Protein AF-A0A3A1WTX5-F1 (afdb_monomer_lite)

Secondary structure (DSSP, 8-state):
-PPEEEEE---TT-THHHHHHHHHHHHHHHHS-EEEEBSS--TT-HHHHHHHHHS-S---HHHHB---HHHHHH-TTTHHHHHHHHHHHHHHHH--SEEEEEPPPPPP-

Structure (mmCIF, N/CA/C/O backbone):
data_AF-A0A3A1WTX5-F1
#
_entry.id   AF-A0A3A1WTX5-F1
#
loop_
_atom_site.group_PDB
_atom_site.id
_atom_site.type_symbol
_atom_site.label_atom_id
_atom_site.label_alt_id
_atom_site.label_comp_id
_atom_site.label_asym_id
_atom_site.label_entity_id
_atom_site.label_seq_id
_atom_site.pdbx_PDB_ins_code
_atom_site.Cartn_x
_atom_site.Cartn_y
_atom_site.Cartn_z
_atom_site.occupancy
_atom_site.B_iso_or_equiv
_atom_site.auth_seq_id
_atom_site.auth_comp_id
_atom_site.auth_asym_id
_atom_site.auth_atom_id
_atom_site.pdbx_PDB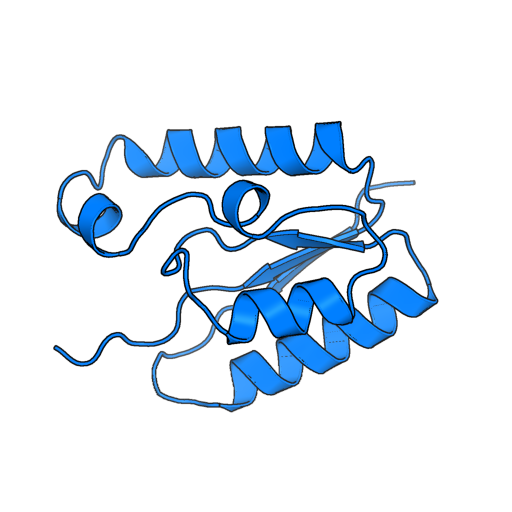_model_num
ATOM 1 N N . MET A 1 1 ? 1.283 6.691 19.994 1.00 62.19 1 MET A N 1
ATOM 2 C CA . MET A 1 1 ? 1.576 5.323 19.505 1.00 62.19 1 MET A CA 1
ATOM 3 C C . MET A 1 1 ? 2.585 5.434 18.378 1.00 62.19 1 MET A C 1
ATOM 5 O O . MET A 1 1 ? 2.539 6.434 17.672 1.00 62.19 1 MET A O 1
ATOM 9 N N . SER A 1 2 ? 3.493 4.469 18.224 1.00 86.69 2 SER A N 1
ATOM 10 C CA . SER A 1 2 ? 4.337 4.376 17.026 1.00 86.69 2 SER A CA 1
ATOM 11 C C . SER A 1 2 ? 3.505 3.904 15.830 1.00 86.69 2 SER A C 1
ATOM 13 O O . SER A 1 2 ? 2.613 3.076 16.002 1.00 86.69 2 SER A O 1
ATOM 15 N N . HIS A 1 3 ? 3.803 4.418 14.638 1.00 94.38 3 HIS A N 1
ATOM 16 C CA . HIS A 1 3 ? 3.162 4.004 13.386 1.00 94.38 3 HIS A CA 1
ATOM 17 C C . HIS A 1 3 ? 3.478 2.539 13.053 1.00 94.38 3 HIS A C 1
ATOM 19 O O . HIS A 1 3 ? 4.625 2.114 13.203 1.00 94.38 3 HIS A O 1
ATOM 25 N N . ILE A 1 4 ? 2.489 1.773 12.584 1.00 97.81 4 ILE A N 1
ATOM 26 C CA . ILE A 1 4 ? 2.669 0.365 12.195 1.00 97.81 4 ILE A CA 1
ATOM 27 C C . ILE A 1 4 ? 2.948 0.285 10.692 1.00 97.81 4 ILE A C 1
ATOM 29 O O . ILE A 1 4 ? 2.128 0.702 9.882 1.00 97.81 4 ILE A O 1
ATOM 33 N N . ASN A 1 5 ? 4.078 -0.307 10.306 1.00 96.88 5 ASN A N 1
ATOM 34 C CA . ASN A 1 5 ? 4.402 -0.582 8.905 1.00 96.88 5 ASN A CA 1
ATOM 35 C C . ASN A 1 5 ? 4.510 -2.082 8.671 1.00 96.88 5 ASN A C 1
ATOM 37 O O . ASN A 1 5 ? 5.359 -2.737 9.274 1.00 96.88 5 ASN A O 1
ATOM 41 N N . VAL A 1 6 ? 3.694 -2.609 7.757 1.00 97.94 6 VAL A N 1
ATOM 42 C CA . VAL A 1 6 ? 3.816 -3.986 7.278 1.00 97.94 6 VAL A CA 1
ATOM 43 C C . VAL A 1 6 ? 4.197 -3.966 5.808 1.00 97.94 6 VAL A C 1
ATOM 45 O O . VAL A 1 6 ? 3.422 -3.527 4.961 1.00 97.94 6 VAL A O 1
ATOM 48 N N . THR A 1 7 ? 5.394 -4.459 5.508 1.00 96.94 7 THR A N 1
ATOM 49 C CA . THR A 1 7 ? 5.901 -4.570 4.139 1.00 96.94 7 THR A CA 1
ATOM 50 C C . THR A 1 7 ? 5.778 -6.007 3.664 1.00 96.94 7 THR A C 1
ATOM 52 O O . THR A 1 7 ? 6.323 -6.923 4.277 1.00 96.94 7 THR A O 1
ATOM 55 N N . ILE A 1 8 ? 5.072 -6.197 2.554 1.00 94.50 8 ILE A N 1
ATOM 56 C CA . ILE A 1 8 ? 4.790 -7.498 1.962 1.00 94.50 8 ILE A CA 1
ATOM 57 C C . ILE A 1 8 ? 5.501 -7.559 0.614 1.00 94.50 8 ILE A C 1
ATOM 59 O O . ILE A 1 8 ? 5.078 -6.957 -0.377 1.00 94.50 8 ILE A O 1
ATOM 63 N N . ILE A 1 9 ? 6.603 -8.302 0.610 1.00 89.94 9 ILE A N 1
ATOM 64 C CA . ILE A 1 9 ? 7.417 -8.613 -0.562 1.00 89.94 9 ILE A CA 1
ATOM 65 C C . ILE A 1 9 ? 7.335 -10.109 -0.839 1.00 89.94 9 ILE A C 1
ATOM 67 O O . ILE A 1 9 ? 7.199 -10.918 0.077 1.00 89.94 9 ILE A O 1
ATOM 71 N N . GLY A 1 10 ? 7.405 -10.486 -2.105 1.00 79.25 10 GLY A N 1
ATOM 72 C CA . GLY A 1 10 ? 7.348 -11.884 -2.506 1.00 79.25 10 GLY A CA 1
ATOM 73 C C . GLY A 1 10 ? 7.796 -12.046 -3.943 1.00 79.25 10 GLY A C 1
ATOM 74 O O . GLY A 1 10 ? 7.753 -11.080 -4.708 1.00 79.25 10 GLY A O 1
ATOM 75 N N . ASN A 1 11 ? 8.231 -13.261 -4.275 1.00 67.56 11 ASN A N 1
ATOM 76 C CA . ASN A 1 11 ? 8.635 -13.593 -5.629 1.00 67.56 11 ASN A CA 1
ATOM 77 C C . ASN A 1 11 ? 7.431 -13.514 -6.573 1.00 67.56 11 ASN A C 1
ATOM 79 O O . ASN A 1 11 ? 6.292 -13.794 -6.195 1.00 67.56 11 ASN A O 1
ATOM 83 N N . GLU A 1 12 ? 7.726 -13.086 -7.786 1.00 56.94 12 GLU A N 1
ATOM 84 C CA . GLU A 1 12 ? 6.811 -12.432 -8.712 1.00 56.94 12 GLU A CA 1
ATOM 85 C C . GLU A 1 12 ? 5.651 -13.321 -9.232 1.00 56.94 12 GLU A C 1
ATOM 87 O O . GLU A 1 12 ? 4.593 -12.785 -9.563 1.00 56.94 12 GLU A O 1
ATOM 92 N N . ASP A 1 13 ? 5.771 -14.653 -9.149 1.00 55.03 13 ASP A N 1
ATOM 93 C CA . ASP A 1 13 ? 4.821 -15.632 -9.718 1.00 55.03 13 ASP A CA 1
ATOM 94 C C . ASP A 1 13 ? 3.876 -16.317 -8.705 1.00 55.03 13 ASP A C 1
ATOM 96 O O . ASP A 1 13 ? 3.256 -17.339 -9.009 1.00 55.03 13 ASP A O 1
ATOM 100 N N . MET A 1 14 ? 3.750 -15.808 -7.472 1.00 59.59 14 MET A N 1
ATOM 101 C CA . MET A 1 14 ? 2.937 -16.467 -6.436 1.00 59.59 14 MET A CA 1
ATOM 102 C C . MET A 1 14 ? 1.791 -15.591 -5.911 1.00 59.59 14 MET A C 1
ATOM 104 O O . MET A 1 14 ? 2.001 -14.647 -5.148 1.00 59.59 14 MET A O 1
ATOM 108 N N . TYR A 1 15 ? 0.547 -16.008 -6.192 1.00 68.94 15 TYR A N 1
ATOM 109 C CA . TYR A 1 15 ? -0.698 -15.428 -5.647 1.00 68.94 15 TYR A CA 1
ATOM 110 C C . TYR A 1 15 ? -0.733 -15.327 -4.109 1.00 68.94 15 TYR A C 1
ATOM 112 O O . TYR A 1 15 ? -1.530 -14.571 -3.550 1.00 68.94 15 TYR A O 1
ATOM 120 N N . GLY A 1 16 ? 0.140 -16.064 -3.411 1.00 83.81 16 GLY A N 1
ATOM 121 C CA . GLY A 1 16 ? 0.253 -16.044 -1.954 1.00 83.81 16 GLY A CA 1
ATOM 122 C C . GLY A 1 16 ? 0.532 -14.653 -1.387 1.00 83.81 16 GLY A C 1
ATOM 123 O O . GLY A 1 16 ? -0.022 -14.305 -0.348 1.00 83.81 16 GLY A O 1
ATOM 124 N N . ARG A 1 17 ? 1.302 -13.809 -2.087 1.00 90.19 17 ARG A N 1
ATOM 125 C CA . ARG A 1 17 ? 1.569 -12.440 -1.626 1.00 90.19 17 ARG A CA 1
ATOM 126 C C . ARG A 1 17 ? 0.292 -11.605 -1.552 1.00 90.19 17 ARG A C 1
ATOM 128 O O . ARG A 1 17 ? 0.048 -10.931 -0.553 1.00 90.19 17 ARG A O 1
ATOM 135 N N . ASN A 1 18 ? -0.524 -11.671 -2.600 1.00 90.06 18 ASN A N 1
ATOM 136 C CA . ASN A 1 18 ? -1.749 -10.887 -2.698 1.00 90.06 18 ASN A CA 1
ATOM 137 C C . ASN A 1 18 ? -2.783 -11.384 -1.677 1.00 90.06 18 ASN A C 1
ATOM 139 O O . ASN A 1 18 ? -3.422 -10.570 -1.016 1.00 90.06 18 ASN A O 1
ATOM 143 N N . ALA A 1 19 ? -2.861 -12.700 -1.447 1.00 91.50 19 ALA A N 1
ATOM 144 C CA . ALA A 1 19 ? -3.678 -13.280 -0.379 1.00 91.50 19 ALA A CA 1
ATOM 145 C C . ALA A 1 19 ? -3.243 -12.812 1.025 1.00 91.50 19 ALA A C 1
ATOM 147 O O . ALA A 1 19 ? -4.085 -12.408 1.827 1.00 91.50 19 ALA A O 1
ATOM 148 N N . VAL A 1 20 ? -1.934 -12.807 1.311 1.00 93.69 20 VAL A N 1
ATOM 149 C CA . VAL A 1 20 ? -1.392 -12.295 2.583 1.00 93.69 20 VAL A CA 1
ATOM 150 C C . VAL A 1 20 ? -1.712 -10.811 2.747 1.00 93.69 20 VAL A C 1
ATOM 152 O O . VAL A 1 20 ? -2.171 -10.405 3.811 1.00 93.69 20 VAL A O 1
ATOM 155 N N . ALA A 1 21 ? -1.538 -10.004 1.700 1.00 95.38 21 ALA A N 1
ATOM 156 C CA . ALA A 1 21 ? -1.863 -8.582 1.741 1.00 95.38 21 ALA A CA 1
ATOM 157 C C . ALA A 1 21 ? -3.350 -8.321 2.012 1.00 95.38 21 ALA A C 1
ATOM 159 O O . ALA A 1 21 ? -3.655 -7.493 2.864 1.00 95.38 21 ALA A O 1
ATOM 160 N N . LEU A 1 22 ? -4.268 -9.072 1.395 1.00 96.38 22 LEU A N 1
ATOM 161 C CA . LEU A 1 22 ? -5.702 -8.970 1.699 1.00 96.38 22 LEU A CA 1
ATOM 162 C C . LEU A 1 22 ? -5.995 -9.279 3.176 1.00 96.38 22 LEU A C 1
ATOM 164 O O . LEU A 1 22 ? -6.703 -8.517 3.835 1.00 96.38 22 LEU A O 1
ATOM 168 N N . GLY A 1 23 ? -5.425 -10.364 3.712 1.00 97.88 23 GLY A N 1
ATOM 169 C CA . GLY A 1 23 ? -5.632 -10.766 5.107 1.00 97.88 23 GLY A CA 1
ATOM 170 C C . GLY A 1 23 ? -5.064 -9.765 6.116 1.00 97.88 23 GLY A C 1
ATOM 171 O O . GLY A 1 23 ? -5.742 -9.395 7.075 1.00 97.88 23 GLY A O 1
ATOM 172 N N . ILE A 1 24 ? -3.843 -9.278 5.878 1.00 98.31 24 ILE A N 1
ATOM 173 C CA . ILE A 1 24 ? -3.197 -8.271 6.727 1.00 98.31 24 ILE A CA 1
ATOM 174 C C . ILE A 1 24 ? -3.963 -6.951 6.684 1.00 98.31 24 ILE A C 1
ATOM 176 O O . ILE A 1 24 ? -4.246 -6.391 7.742 1.00 98.31 24 ILE A O 1
ATOM 180 N N . THR A 1 25 ? -4.351 -6.472 5.498 1.00 98.50 25 THR A N 1
ATOM 181 C CA . THR A 1 25 ? -5.161 -5.255 5.374 1.00 98.50 25 THR A CA 1
ATOM 182 C C . THR A 1 25 ? -6.480 -5.397 6.122 1.00 98.50 25 THR A C 1
ATOM 184 O O . THR A 1 25 ? -6.860 -4.471 6.833 1.00 98.50 25 THR A O 1
ATOM 187 N N . HIS A 1 26 ? -7.154 -6.546 6.025 1.00 98.56 26 HIS A N 1
ATOM 188 C CA . HIS A 1 26 ? -8.404 -6.787 6.744 1.00 98.56 26 HIS A CA 1
ATOM 189 C C . HIS A 1 26 ? -8.220 -6.723 8.267 1.00 98.56 26 HIS A C 1
ATOM 191 O O . HIS A 1 26 ? -8.933 -5.988 8.948 1.00 98.56 26 HIS A O 1
ATOM 197 N N . ILE A 1 27 ? -7.233 -7.444 8.809 1.00 98.44 27 ILE A N 1
ATOM 198 C CA . ILE A 1 27 ? -6.982 -7.473 10.257 1.00 98.44 27 ILE A CA 1
ATOM 199 C C . ILE A 1 27 ? -6.564 -6.093 10.770 1.00 98.44 27 ILE A C 1
ATOM 201 O O . ILE A 1 27 ? -7.072 -5.652 11.800 1.00 98.44 27 ILE A O 1
ATOM 205 N N . LEU A 1 28 ? -5.674 -5.390 10.064 1.00 98.31 28 LEU A N 1
ATOM 206 C CA . LEU A 1 28 ? -5.252 -4.052 10.473 1.00 98.31 28 LEU A CA 1
ATOM 207 C C . LEU A 1 28 ? -6.410 -3.057 10.402 1.00 98.31 28 LEU A C 1
ATOM 209 O O . LEU A 1 28 ? -6.608 -2.320 11.360 1.00 98.31 28 LEU A O 1
ATOM 213 N N . SER A 1 29 ? -7.233 -3.097 9.353 1.00 98.31 29 SER A N 1
ATOM 214 C CA . SER A 1 29 ? -8.375 -2.181 9.200 1.00 98.31 29 SER A CA 1
ATOM 215 C C . SER A 1 29 ? -9.479 -2.411 10.239 1.00 98.31 29 SER A C 1
ATOM 217 O O . SER A 1 29 ? -10.230 -1.490 10.547 1.00 98.31 29 SER A O 1
ATOM 219 N N . ASN A 1 30 ? -9.561 -3.602 10.837 1.00 98.12 30 ASN A N 1
ATOM 220 C CA . ASN A 1 30 ? -10.467 -3.857 11.961 1.00 98.12 30 ASN A CA 1
ATOM 221 C C . ASN A 1 30 ? -9.961 -3.282 13.298 1.00 98.12 30 ASN A C 1
ATOM 223 O O . ASN A 1 30 ? -10.749 -3.146 14.230 1.00 98.12 30 ASN A O 1
ATOM 227 N N . ASN A 1 31 ? -8.664 -2.972 13.418 1.00 97.62 31 ASN A N 1
ATOM 228 C CA . ASN A 1 31 ? -8.036 -2.562 14.683 1.00 97.62 31 ASN A CA 1
ATOM 229 C C . ASN A 1 31 ? -7.437 -1.144 14.650 1.00 97.62 31 ASN A C 1
ATOM 231 O O . ASN A 1 31 ? -7.241 -0.538 15.702 1.00 97.62 31 ASN A O 1
ATOM 235 N N . TYR A 1 32 ? -7.140 -0.618 13.461 1.00 98.00 32 TYR A N 1
ATOM 236 C CA . TYR A 1 32 ? -6.401 0.622 13.238 1.00 98.00 32 TYR A CA 1
ATOM 237 C C . TYR A 1 32 ? -6.893 1.335 11.977 1.00 98.00 32 TYR A C 1
ATOM 239 O O . TYR A 1 32 ? -7.283 0.695 10.995 1.00 98.00 32 TYR A O 1
ATOM 247 N N . THR A 1 33 ? -6.779 2.663 11.947 1.00 97.81 33 THR A N 1
ATOM 248 C CA . THR A 1 33 ? -6.872 3.417 10.691 1.00 97.81 33 THR A CA 1
ATOM 249 C C . THR A 1 33 ? -5.719 2.990 9.778 1.00 97.81 33 THR A C 1
ATOM 251 O O . THR A 1 33 ? -4.558 3.228 10.102 1.00 97.81 33 THR A O 1
ATOM 254 N N . THR A 1 34 ? -6.014 2.334 8.661 1.00 98.56 34 THR A N 1
ATOM 255 C CA . THR A 1 34 ? -5.051 1.599 7.837 1.00 98.56 34 THR A CA 1
ATOM 256 C C . THR A 1 34 ? -5.079 2.103 6.404 1.00 98.56 34 THR A C 1
ATOM 258 O O . THR A 1 34 ? -6.130 2.105 5.769 1.00 98.56 34 THR A O 1
ATOM 261 N N . THR A 1 35 ? -3.917 2.492 5.879 1.00 98.50 35 THR A N 1
ATOM 262 C CA . THR A 1 35 ? -3.742 2.867 4.472 1.00 98.50 35 THR A CA 1
ATOM 263 C C . THR A 1 35 ? -2.956 1.816 3.692 1.00 98.50 35 THR A C 1
ATOM 265 O O . THR A 1 35 ? -2.273 0.959 4.258 1.00 98.50 35 THR A O 1
ATOM 268 N N . ILE A 1 36 ? -3.039 1.906 2.368 1.00 98.25 36 ILE A N 1
ATOM 269 C CA . ILE A 1 36 ? -2.286 1.080 1.428 1.00 98.25 36 ILE A CA 1
ATOM 270 C C . ILE A 1 36 ? -1.194 1.928 0.801 1.00 98.25 36 ILE A C 1
ATOM 272 O O . ILE A 1 36 ? -1.389 3.111 0.532 1.00 98.25 36 ILE A O 1
ATOM 276 N N . PHE A 1 37 ? -0.053 1.313 0.518 1.00 98.12 37 PHE A N 1
ATOM 277 C CA . PHE A 1 37 ? 0.962 1.914 -0.325 1.00 98.12 37 PHE A CA 1
ATOM 278 C C . PHE A 1 37 ? 1.536 0.894 -1.308 1.00 98.12 37 PHE A C 1
ATOM 280 O O . PHE A 1 37 ? 1.882 -0.236 -0.960 1.00 98.12 37 PHE A O 1
ATOM 287 N N . ARG A 1 38 ? 1.634 1.305 -2.568 1.00 96.06 38 ARG A N 1
ATOM 288 C CA . ARG A 1 38 ? 2.112 0.514 -3.699 1.00 96.06 38 ARG A CA 1
ATOM 289 C C . ARG A 1 38 ? 3.304 1.265 -4.293 1.00 96.06 38 ARG A C 1
ATOM 291 O O . ARG A 1 38 ? 3.109 2.178 -5.097 1.00 96.06 38 ARG A O 1
ATOM 298 N N . PRO A 1 39 ? 4.547 0.912 -3.915 1.00 94.69 39 PRO A N 1
ATOM 299 C CA . PRO A 1 39 ? 5.740 1.598 -4.411 1.00 94.69 39 PRO A CA 1
ATOM 300 C C . PRO A 1 39 ? 5.818 1.623 -5.938 1.00 94.69 39 PRO A C 1
ATOM 302 O O . PRO A 1 39 ? 6.329 2.569 -6.519 1.00 94.69 39 PRO A O 1
ATOM 305 N N . CYS A 1 40 ? 5.295 0.588 -6.588 1.00 92.12 40 CYS A N 1
ATOM 306 C CA . CYS A 1 40 ? 5.189 0.497 -8.031 1.00 92.12 40 CYS A CA 1
ATOM 307 C C . CYS A 1 40 ? 3.936 -0.321 -8.378 1.00 92.12 40 CYS A C 1
ATOM 309 O O . CYS A 1 40 ? 3.707 -1.376 -7.780 1.00 92.12 40 CYS A O 1
ATOM 311 N N . ALA A 1 41 ? 3.104 0.160 -9.297 1.00 92.25 41 ALA A N 1
ATOM 312 C CA . ALA A 1 41 ? 1.967 -0.569 -9.866 1.00 92.25 41 ALA A CA 1
ATOM 313 C C . ALA A 1 41 ? 1.420 0.195 -11.081 1.00 92.25 41 ALA A C 1
ATOM 315 O O . ALA A 1 41 ? 1.720 1.372 -11.272 1.00 92.25 41 ALA A O 1
ATOM 316 N N . GLN A 1 42 ? 0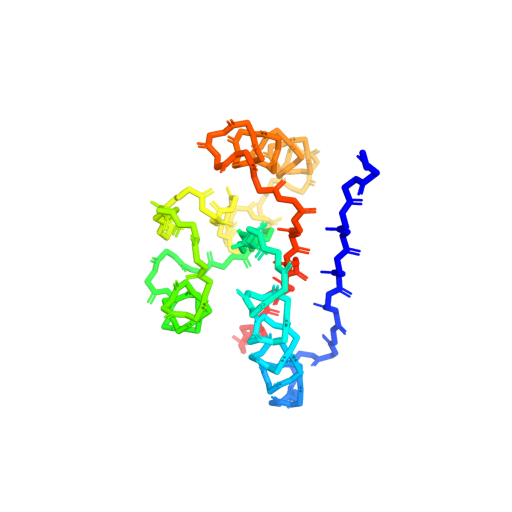.592 -0.456 -11.897 1.00 90.81 42 GLN A N 1
ATOM 317 C CA . GLN A 1 42 ? -0.177 0.254 -12.920 1.00 90.81 42 GLN A CA 1
ATOM 318 C C . GLN A 1 42 ? -1.315 1.049 -12.269 1.00 90.81 42 GLN A C 1
ATOM 320 O O . GLN A 1 42 ? -1.948 0.580 -11.327 1.00 90.81 42 GLN A O 1
ATOM 325 N N . THR A 1 43 ? -1.635 2.237 -12.783 1.00 87.62 43 THR A N 1
ATOM 326 C CA . THR A 1 43 ? -2.706 3.092 -12.225 1.00 87.62 43 THR A CA 1
ATOM 327 C C . THR A 1 43 ? -4.105 2.486 -12.366 1.00 87.62 43 THR A C 1
ATOM 329 O O . THR A 1 43 ? -5.028 2.856 -11.643 1.00 87.62 43 THR A O 1
ATOM 332 N N . ASN A 1 44 ? -4.274 1.524 -13.273 1.00 88.81 44 ASN A N 1
ATOM 333 C CA . ASN A 1 44 ? -5.497 0.746 -13.439 1.00 88.81 44 ASN A CA 1
ATOM 334 C C . ASN A 1 44 ? -5.489 -0.584 -12.655 1.00 88.81 44 ASN A C 1
ATOM 336 O O . ASN A 1 44 ? -6.415 -1.378 -12.839 1.00 88.81 44 ASN A O 1
ATOM 340 N N . ASP A 1 45 ? -4.502 -0.818 -11.779 1.00 89.06 45 ASP A N 1
ATOM 341 C CA . ASP A 1 45 ? -4.334 -2.064 -11.026 1.00 89.06 45 ASP A CA 1
ATOM 342 C C . ASP A 1 45 ? -5.585 -2.416 -10.203 1.00 89.06 45 ASP A C 1
ATOM 344 O O . ASP A 1 45 ? -5.999 -1.701 -9.283 1.00 89.06 45 ASP A O 1
ATOM 348 N N . THR A 1 46 ? -6.189 -3.556 -10.537 1.00 90.81 46 THR A N 1
ATOM 349 C CA . THR A 1 46 ? -7.398 -4.053 -9.867 1.00 90.81 46 THR A CA 1
ATOM 350 C C . THR A 1 46 ? -7.091 -4.499 -8.443 1.00 90.81 46 THR A C 1
ATOM 352 O O . THR A 1 46 ? -7.922 -4.314 -7.554 1.00 90.81 46 THR A O 1
ATOM 355 N N . PHE A 1 47 ? -5.889 -5.021 -8.194 1.00 92.25 47 PHE A N 1
ATOM 356 C CA . PHE A 1 47 ? -5.509 -5.476 -6.865 1.00 92.25 47 PHE A CA 1
ATOM 357 C C . PHE A 1 47 ? -5.387 -4.305 -5.881 1.00 92.25 47 PHE A C 1
ATOM 359 O O . PHE A 1 47 ? -5.911 -4.361 -4.769 1.00 92.25 47 PHE A O 1
ATOM 366 N N . THR A 1 48 ? -4.808 -3.184 -6.318 1.00 94.88 48 THR A N 1
ATOM 367 C CA . THR A 1 48 ? -4.782 -1.945 -5.525 1.00 94.88 48 THR A CA 1
ATOM 368 C C . THR A 1 48 ? -6.192 -1.469 -5.158 1.00 94.88 48 THR A C 1
ATOM 370 O O . THR A 1 48 ? -6.431 -1.094 -4.011 1.00 94.88 48 THR A O 1
ATOM 373 N N . LYS A 1 49 ? -7.156 -1.540 -6.087 1.00 95.50 49 LYS A N 1
ATOM 374 C CA . LYS A 1 49 ? -8.563 -1.199 -5.799 1.00 95.50 49 LYS A CA 1
ATOM 375 C C . LYS A 1 49 ? -9.186 -2.128 -4.756 1.00 95.50 49 LYS A C 1
ATOM 377 O O . LYS A 1 49 ? -9.915 -1.656 -3.891 1.00 95.50 49 LYS A O 1
ATOM 382 N N . GLN A 1 50 ? -8.888 -3.427 -4.813 1.00 96.00 50 GLN A N 1
ATOM 383 C CA . GLN A 1 50 ? -9.354 -4.390 -3.810 1.00 96.00 50 GLN A CA 1
ATOM 384 C C . GLN A 1 50 ? -8.790 -4.077 -2.422 1.00 96.00 50 GLN A C 1
ATOM 386 O O . GLN A 1 50 ? -9.547 -4.046 -1.457 1.00 96.00 50 GLN A O 1
ATOM 391 N N . LEU A 1 51 ? -7.487 -3.787 -2.320 1.00 97.19 51 LEU A N 1
ATOM 392 C CA . LEU A 1 51 ? -6.862 -3.404 -1.052 1.00 97.19 51 LEU A CA 1
ATOM 393 C C . LEU A 1 51 ? -7.483 -2.126 -0.473 1.00 97.19 51 LEU A C 1
ATOM 395 O O . LEU A 1 51 ? -7.775 -2.086 0.719 1.00 97.19 51 LEU A O 1
ATOM 399 N N . LEU A 1 52 ? -7.730 -1.109 -1.307 1.00 97.38 52 LEU A N 1
ATOM 400 C CA . LEU A 1 52 ? -8.398 0.127 -0.883 1.00 97.38 52 LEU A CA 1
ATOM 401 C C . LEU A 1 52 ? -9.846 -0.094 -0.436 1.00 97.38 52 LEU A C 1
ATOM 403 O O . LEU A 1 52 ? -10.303 0.594 0.464 1.00 97.38 52 LEU A O 1
ATOM 407 N N . GLY A 1 53 ? -10.558 -1.058 -1.026 1.00 97.56 53 GLY A N 1
ATOM 408 C CA . GLY A 1 53 ? -11.911 -1.420 -0.591 1.00 97.56 53 GLY A CA 1
ATOM 409 C C . GLY A 1 53 ? -11.967 -2.097 0.785 1.00 97.56 53 GLY A C 1
ATOM 410 O O . GLY A 1 53 ? -13.033 -2.135 1.392 1.00 97.56 53 GLY A O 1
ATOM 411 N N . ILE A 1 54 ? -10.843 -2.638 1.268 1.00 98.12 54 ILE A N 1
ATOM 412 C CA . ILE A 1 54 ? -10.716 -3.241 2.606 1.00 98.12 54 ILE A CA 1
ATOM 413 C C . ILE A 1 54 ? -10.135 -2.233 3.604 1.00 98.12 54 ILE A C 1
ATOM 415 O O . ILE A 1 54 ? -10.514 -2.237 4.774 1.00 98.12 54 ILE A O 1
ATOM 419 N N . ALA A 1 55 ? -9.210 -1.388 3.146 1.00 97.94 55 ALA A N 1
ATOM 420 C CA . ALA A 1 55 ? -8.663 -0.291 3.926 1.00 97.94 55 ALA A CA 1
ATOM 421 C C . ALA A 1 55 ? -9.768 0.681 4.367 1.00 97.94 55 ALA A C 1
ATOM 423 O O . ALA A 1 55 ? -10.755 0.896 3.668 1.00 97.94 55 ALA A O 1
ATOM 424 N N . ASN A 1 56 ? -9.592 1.292 5.534 1.00 97.50 56 ASN A N 1
ATOM 425 C CA . ASN A 1 56 ? -10.581 2.192 6.136 1.00 97.50 56 ASN A CA 1
ATOM 426 C C . ASN A 1 56 ? -10.157 3.675 6.070 1.00 97.50 56 ASN A C 1
ATOM 428 O O . ASN A 1 56 ? -10.670 4.505 6.821 1.00 97.50 56 ASN A O 1
ATOM 432 N N . THR A 1 57 ? -9.230 4.019 5.169 1.00 96.81 57 THR A N 1
ATOM 433 C CA . THR A 1 57 ? -8.871 5.404 4.830 1.00 96.81 57 THR A CA 1
ATOM 434 C C . THR A 1 57 ? -9.532 5.841 3.524 1.00 96.81 57 THR A C 1
ATOM 436 O O . THR A 1 57 ? -9.883 5.029 2.674 1.00 96.81 57 THR A O 1
ATOM 439 N N . SER A 1 58 ? -9.674 7.151 3.322 1.00 92.44 58 SER A N 1
ATOM 440 C CA . SER A 1 58 ? -10.251 7.743 2.105 1.00 92.44 58 SER A CA 1
ATOM 441 C C . SER A 1 58 ? -9.253 7.879 0.940 1.00 92.44 58 SER A C 1
ATOM 443 O O . SER A 1 58 ? -9.458 8.697 0.040 1.00 92.44 58 SER A O 1
ATOM 445 N N . ALA A 1 59 ? -8.158 7.111 0.955 1.00 95.06 59 ALA A N 1
ATOM 446 C CA . ALA A 1 59 ? -7.104 7.204 -0.048 1.00 95.06 59 ALA A CA 1
ATOM 447 C C . ALA A 1 59 ? -7.575 6.706 -1.423 1.00 95.06 59 ALA A C 1
ATOM 449 O O . ALA A 1 59 ? -8.275 5.699 -1.540 1.00 95.06 59 ALA A O 1
ATOM 450 N N . LYS A 1 60 ? -7.152 7.397 -2.482 1.00 94.81 60 LYS A N 1
ATOM 451 C CA . LYS A 1 60 ? -7.436 7.025 -3.872 1.00 94.81 60 LYS A CA 1
ATOM 452 C C . LYS A 1 60 ? -6.272 6.266 -4.502 1.00 94.81 60 LYS A C 1
ATOM 454 O O . LYS A 1 60 ? -5.129 6.376 -4.059 1.00 94.81 60 LYS A O 1
ATOM 459 N N . VAL A 1 61 ? -6.557 5.533 -5.578 1.00 94.88 61 VAL A N 1
ATOM 460 C CA . VAL A 1 61 ? -5.572 4.708 -6.304 1.00 94.88 61 VAL A CA 1
ATOM 461 C C . VAL A 1 61 ? -4.353 5.535 -6.728 1.00 94.88 61 VAL A C 1
ATOM 463 O O . VAL A 1 61 ? -3.218 5.128 -6.497 1.00 94.88 61 VAL A O 1
ATOM 466 N N . GLU A 1 62 ? -4.582 6.727 -7.276 1.00 92.88 62 GLU A N 1
ATOM 467 C CA . GLU A 1 62 ? -3.541 7.652 -7.728 1.00 92.88 62 GLU A CA 1
ATOM 468 C C . GLU A 1 62 ? -2.663 8.207 -6.596 1.00 92.88 62 GLU A C 1
ATOM 470 O O . GLU A 1 62 ? -1.539 8.640 -6.845 1.00 92.88 62 GLU A O 1
ATOM 475 N N . GLN A 1 63 ? -3.154 8.186 -5.354 1.00 95.38 63 GLN A N 1
ATOM 476 C CA . GLN A 1 63 ? -2.389 8.628 -4.189 1.00 95.38 63 GLN A CA 1
ATOM 477 C C . GLN A 1 63 ? -1.502 7.497 -3.671 1.00 95.38 63 GLN A C 1
ATOM 479 O O . GLN A 1 63 ? -0.347 7.728 -3.329 1.00 95.38 63 GLN A O 1
ATOM 484 N N . VAL A 1 64 ? -2.022 6.267 -3.630 1.00 97.00 64 VAL A N 1
ATOM 485 C CA . VAL A 1 64 ? -1.322 5.132 -3.010 1.00 97.00 64 VAL A CA 1
ATOM 486 C C . VAL A 1 64 ? -0.300 4.458 -3.917 1.00 97.00 64 VAL A C 1
ATOM 488 O O . VAL A 1 64 ? 0.539 3.714 -3.415 1.00 97.00 64 VAL A O 1
ATOM 491 N N . ILE A 1 65 ? -0.342 4.712 -5.227 1.00 96.44 65 ILE A N 1
ATOM 492 C CA . ILE A 1 65 ? 0.670 4.254 -6.183 1.00 96.44 65 ILE A CA 1
ATOM 493 C C . ILE A 1 65 ? 1.710 5.357 -6.376 1.00 96.44 65 ILE A C 1
ATOM 495 O O . ILE A 1 65 ? 1.380 6.472 -6.778 1.00 96.44 65 ILE A O 1
ATOM 499 N N . ALA A 1 66 ? 2.980 5.050 -6.113 1.00 95.38 66 ALA A N 1
ATOM 500 C CA . ALA A 1 66 ? 4.045 6.036 -6.285 1.00 95.38 66 ALA A CA 1
ATOM 501 C C . ALA A 1 66 ? 4.500 6.204 -7.733 1.00 95.38 66 ALA A C 1
ATOM 503 O O . ALA A 1 66 ? 4.707 7.328 -8.185 1.00 95.38 66 ALA A O 1
ATOM 504 N N . THR A 1 67 ? 4.654 5.105 -8.464 1.00 93.56 67 THR A N 1
ATOM 505 C CA . THR A 1 67 ? 5.155 5.127 -9.839 1.00 93.56 67 THR A CA 1
ATOM 506 C C . THR A 1 67 ? 4.709 3.884 -10.607 1.00 93.56 67 THR A C 1
ATOM 508 O O . THR A 1 67 ? 4.124 2.965 -10.026 1.00 93.56 67 THR A O 1
ATOM 511 N N . THR A 1 68 ? 4.993 3.845 -11.907 1.00 91.50 68 THR A N 1
ATOM 512 C CA . THR A 1 68 ? 4.698 2.702 -12.774 1.00 91.50 68 THR A CA 1
ATOM 513 C C . THR A 1 68 ? 5.970 1.916 -13.120 1.00 91.50 68 THR A C 1
ATOM 515 O O . THR A 1 68 ? 7.077 2.473 -13.097 1.00 91.50 68 THR A O 1
ATOM 518 N N . PRO A 1 69 ? 5.850 0.621 -13.474 1.00 89.12 69 PRO A N 1
ATOM 519 C CA . PRO A 1 69 ? 6.993 -0.203 -13.865 1.00 89.12 69 PRO A CA 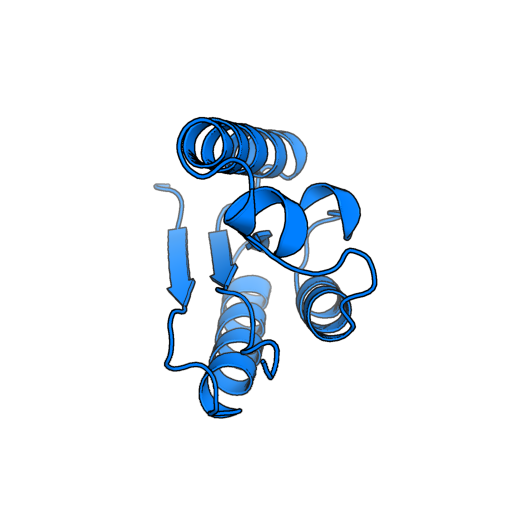1
ATOM 520 C C . PRO A 1 69 ? 7.850 0.405 -14.989 1.00 89.12 69 PRO A C 1
ATOM 522 O O . PRO A 1 69 ? 9.070 0.246 -14.992 1.00 89.12 69 PRO A O 1
ATOM 525 N N . GLU A 1 70 ? 7.244 1.130 -15.933 1.00 89.00 70 GLU A N 1
ATOM 526 C CA . GLU A 1 70 ? 7.931 1.784 -17.056 1.00 89.00 70 GLU A CA 1
ATOM 527 C C . GLU A 1 70 ? 8.907 2.866 -16.578 1.00 89.00 70 GLU A C 1
ATOM 529 O O . GLU A 1 70 ? 10.041 2.947 -17.062 1.00 89.00 70 GLU A O 1
ATOM 534 N N . ILE A 1 71 ? 8.492 3.665 -15.594 1.00 89.44 71 ILE A N 1
ATOM 535 C CA . ILE A 1 71 ? 9.312 4.736 -15.018 1.00 89.44 71 ILE A CA 1
ATOM 536 C C . ILE A 1 71 ? 10.445 4.135 -14.184 1.00 89.44 71 ILE A C 1
ATOM 538 O O . ILE A 1 71 ? 11.593 4.559 -14.304 1.00 89.44 71 ILE A O 1
ATOM 542 N N . VAL A 1 72 ? 10.158 3.100 -13.387 1.00 87.81 72 VAL A N 1
ATOM 543 C CA . VAL A 1 72 ? 11.182 2.410 -12.581 1.00 87.81 72 VAL A CA 1
ATOM 544 C C . VAL A 1 72 ? 12.274 1.807 -13.466 1.00 87.81 72 VAL A C 1
ATOM 546 O O . VAL A 1 72 ? 13.451 1.853 -13.110 1.00 87.81 72 VAL A O 1
ATOM 549 N N . ARG A 1 73 ? 11.911 1.257 -14.632 1.00 84.94 73 ARG A N 1
ATOM 550 C CA . ARG A 1 73 ? 12.878 0.673 -15.573 1.00 84.94 73 ARG A CA 1
ATOM 551 C C . ARG A 1 73 ? 13.790 1.717 -16.217 1.00 84.94 73 ARG A C 1
ATOM 553 O O . ARG A 1 73 ? 14.959 1.410 -16.443 1.00 84.94 73 ARG A O 1
ATOM 560 N N . THR A 1 74 ? 13.276 2.915 -16.492 1.00 87.06 74 THR A N 1
ATOM 561 C CA . THR A 1 74 ? 14.001 3.974 -17.213 1.00 87.06 74 THR A CA 1
ATOM 562 C C . THR A 1 74 ? 14.803 4.902 -16.295 1.00 87.06 74 THR A C 1
ATOM 564 O O . THR A 1 74 ? 15.910 5.279 -16.661 1.00 87.06 74 THR A O 1
ATOM 567 N N . ASN A 1 75 ? 14.318 5.200 -15.083 1.00 83.94 75 ASN A N 1
ATOM 568 C CA . ASN A 1 75 ? 14.886 6.223 -14.191 1.00 83.94 75 ASN A CA 1
ATOM 569 C C . ASN A 1 75 ? 15.184 5.682 -12.778 1.00 83.94 75 ASN A C 1
ATOM 571 O O . ASN A 1 75 ? 14.683 6.185 -11.771 1.00 83.94 75 ASN A O 1
ATOM 575 N N . LYS A 1 76 ? 16.013 4.635 -12.690 1.00 76.69 76 LYS A N 1
ATOM 576 C CA . LYS A 1 76 ? 16.282 3.892 -11.439 1.00 76.69 76 LYS A CA 1
ATOM 577 C C . LYS A 1 76 ? 16.842 4.741 -10.291 1.00 76.69 76 LYS A C 1
ATOM 579 O O . LYS A 1 76 ? 16.603 4.408 -9.128 1.00 76.69 76 LYS A O 1
ATOM 584 N N . ASP A 1 77 ? 17.589 5.799 -10.598 1.00 77.94 77 ASP A N 1
ATOM 585 C CA . ASP A 1 77 ? 18.308 6.576 -9.582 1.00 77.94 77 ASP A CA 1
ATOM 586 C C . ASP A 1 77 ? 17.434 7.638 -8.908 1.00 77.94 77 ASP A C 1
ATOM 588 O O . ASP A 1 77 ? 17.525 7.812 -7.694 1.00 77.94 77 ASP A O 1
ATOM 592 N N . THR A 1 78 ? 16.533 8.289 -9.648 1.00 80.56 78 THR A N 1
ATOM 593 C CA . THR A 1 78 ? 15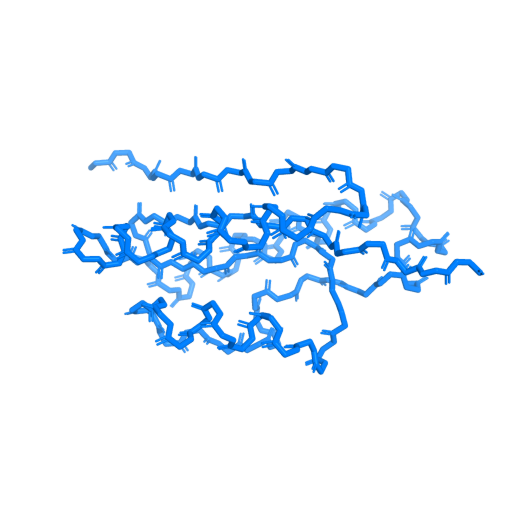.645 9.328 -9.096 1.00 80.56 78 THR A CA 1
ATOM 594 C C . THR A 1 78 ? 14.385 8.740 -8.466 1.00 80.56 78 THR A C 1
ATOM 596 O O . THR A 1 78 ? 13.922 9.225 -7.435 1.00 80.56 78 THR A O 1
ATOM 599 N N . VAL A 1 79 ? 13.879 7.626 -9.010 1.00 90.25 79 VAL A N 1
ATOM 600 C CA . VAL A 1 79 ? 12.570 7.071 -8.630 1.00 90.25 79 VAL A CA 1
ATOM 601 C C . VAL A 1 79 ? 12.480 6.657 -7.158 1.00 90.25 79 VAL A C 1
ATOM 603 O O . VAL A 1 79 ? 11.404 6.681 -6.568 1.00 90.25 79 VAL A O 1
ATOM 606 N N . ARG A 1 80 ? 13.605 6.295 -6.526 1.00 90.88 80 ARG A N 1
ATOM 607 C CA . ARG A 1 80 ? 13.624 5.909 -5.106 1.00 90.88 80 ARG A CA 1
ATOM 608 C C . ARG A 1 80 ? 13.227 7.075 -4.200 1.00 90.88 80 ARG A C 1
ATOM 610 O O . ARG A 1 80 ? 12.475 6.866 -3.251 1.00 90.88 80 ARG A O 1
ATOM 617 N N . GLY A 1 81 ? 13.718 8.279 -4.500 1.00 93.00 81 GLY A N 1
ATOM 618 C CA . GLY A 1 81 ? 13.375 9.492 -3.757 1.00 93.00 81 GLY A CA 1
ATOM 619 C C . GLY A 1 81 ? 11.894 9.829 -3.900 1.00 93.00 81 GLY A C 1
ATOM 620 O O . GLY A 1 81 ? 11.219 10.054 -2.898 1.00 93.00 81 GLY A O 1
ATOM 621 N N . ASP A 1 82 ? 11.374 9.743 -5.125 1.00 92.75 82 ASP A N 1
ATOM 622 C CA . ASP A 1 82 ? 9.966 10.013 -5.433 1.00 92.75 82 ASP A CA 1
ATOM 623 C C . ASP A 1 82 ? 9.019 9.031 -4.723 1.00 92.75 82 ASP A C 1
ATOM 625 O O . ASP A 1 82 ? 7.985 9.430 -4.188 1.00 92.75 82 ASP A O 1
ATOM 629 N N . ILE A 1 83 ? 9.393 7.746 -4.646 1.00 95.1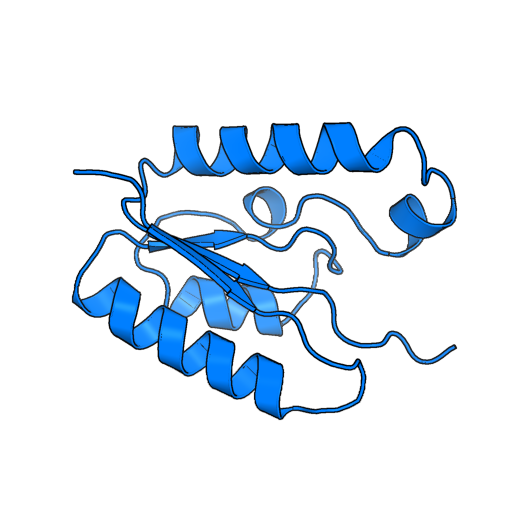9 83 ILE A N 1
ATOM 630 C CA . ILE A 1 83 ? 8.634 6.727 -3.904 1.00 95.19 83 ILE A CA 1
ATOM 631 C C . ILE A 1 83 ? 8.557 7.075 -2.415 1.00 95.19 83 ILE A C 1
ATOM 633 O O . ILE A 1 83 ? 7.480 7.006 -1.820 1.00 95.19 83 ILE A O 1
ATOM 637 N N . VAL A 1 84 ? 9.679 7.460 -1.803 1.00 95.31 84 VAL A N 1
ATOM 638 C CA . VAL A 1 84 ? 9.708 7.843 -0.383 1.00 95.31 84 VAL A CA 1
ATOM 639 C C . VAL A 1 84 ? 8.909 9.125 -0.148 1.00 95.31 84 VAL A C 1
ATOM 641 O O . VAL A 1 84 ? 8.161 9.199 0.828 1.00 95.31 84 VAL A O 1
ATOM 644 N N . ALA A 1 85 ? 9.015 10.114 -1.037 1.00 96.25 85 ALA A N 1
ATOM 645 C CA . ALA A 1 85 ? 8.230 11.343 -0.955 1.00 96.25 85 ALA A CA 1
ATOM 646 C C . ALA A 1 85 ? 6.726 11.038 -0.999 1.00 96.25 85 ALA A C 1
ATOM 648 O O . ALA A 1 85 ? 6.000 11.405 -0.072 1.00 96.25 85 ALA A O 1
ATOM 649 N N . ARG A 1 86 ? 6.276 10.249 -1.986 1.00 96.81 86 ARG A N 1
ATOM 650 C CA . ARG A 1 86 ? 4.866 9.855 -2.099 1.00 96.81 86 ARG A CA 1
ATOM 651 C C . ARG A 1 86 ? 4.371 9.105 -0.870 1.00 96.81 86 ARG A C 1
ATOM 653 O O . ARG A 1 86 ? 3.250 9.334 -0.426 1.00 96.81 86 ARG A O 1
ATOM 660 N N . TYR A 1 87 ? 5.184 8.215 -0.304 1.00 97.50 87 TYR A N 1
ATOM 661 C CA . TYR A 1 87 ? 4.792 7.492 0.903 1.00 97.50 87 TYR A CA 1
ATOM 662 C C . TYR A 1 87 ? 4.448 8.447 2.057 1.00 97.50 87 TYR A C 1
ATOM 664 O O . TYR A 1 87 ? 3.419 8.290 2.716 1.00 97.50 87 TYR A O 1
ATOM 672 N N . ASN A 1 88 ? 5.275 9.475 2.261 1.00 97.25 88 ASN A N 1
ATOM 673 C CA . ASN A 1 88 ? 5.039 10.482 3.293 1.00 97.25 88 ASN A CA 1
ATOM 674 C C . ASN A 1 88 ? 3.804 11.346 2.989 1.00 97.25 88 ASN A C 1
ATOM 676 O O . ASN A 1 88 ? 3.036 11.636 3.904 1.00 97.25 88 ASN A O 1
ATOM 680 N N . GLU A 1 89 ? 3.556 11.695 1.723 1.00 97.69 89 GLU A N 1
ATOM 681 C CA . GLU A 1 89 ? 2.337 12.406 1.299 1.00 97.69 89 GLU A CA 1
ATOM 682 C C . GLU A 1 89 ? 1.064 11.597 1.611 1.00 97.69 89 GLU A C 1
ATOM 684 O O . GLU A 1 89 ? 0.071 12.136 2.110 1.00 97.69 89 GLU A O 1
ATOM 689 N N . VAL A 1 90 ? 1.088 10.281 1.368 1.00 97.38 90 VAL A N 1
ATOM 690 C CA . VAL A 1 90 ? -0.025 9.376 1.700 1.00 97.38 90 VAL A CA 1
ATOM 691 C C . VAL A 1 90 ? -0.237 9.309 3.208 1.00 97.38 90 VAL A C 1
ATOM 693 O O . VAL A 1 90 ? -1.371 9.430 3.673 1.00 97.38 90 VAL A O 1
ATOM 696 N N . LEU A 1 91 ? 0.830 9.154 3.993 1.00 95.94 91 LEU A N 1
ATOM 697 C CA . LEU A 1 91 ? 0.724 9.147 5.453 1.00 95.94 91 LEU A CA 1
ATOM 698 C C . LEU A 1 91 ? 0.152 10.457 5.995 1.00 95.94 91 LEU A C 1
ATOM 700 O O . LEU A 1 91 ? -0.762 10.434 6.817 1.00 95.94 91 LEU A O 1
ATOM 704 N N . GLN A 1 92 ? 0.650 11.592 5.507 1.00 95.56 92 GLN A N 1
ATOM 705 C CA . GLN A 1 92 ? 0.195 12.908 5.940 1.00 95.56 92 GLN A CA 1
ATOM 706 C C . GLN A 1 92 ? -1.278 13.143 5.582 1.00 95.56 92 GLN A C 1
ATOM 708 O O . GLN A 1 92 ? -2.042 13.633 6.410 1.00 95.56 92 GLN A O 1
ATOM 713 N N . SER A 1 93 ? -1.693 12.770 4.368 1.00 96.19 93 SER A N 1
ATOM 714 C CA . SER A 1 93 ? -3.071 12.970 3.900 1.00 96.19 93 SER A CA 1
ATOM 715 C C . SER A 1 93 ? -4.084 12.033 4.558 1.00 96.19 93 SER A C 1
ATOM 717 O O . SER A 1 93 ? -5.232 12.423 4.758 1.00 96.19 93 SER A O 1
ATOM 719 N N . THR A 1 94 ? -3.678 10.813 4.914 1.00 95.88 94 THR A N 1
ATOM 720 C CA . THR A 1 94 ? -4.580 9.814 5.510 1.00 95.88 94 THR A CA 1
ATOM 721 C C . THR A 1 94 ? -4.572 9.817 7.032 1.00 95.88 94 THR A C 1
ATOM 723 O O . THR A 1 94 ? -5.525 9.326 7.632 1.00 95.88 94 THR A O 1
ATOM 726 N N . SER A 1 95 ? -3.514 10.341 7.666 1.00 95.56 95 SER A N 1
ATOM 727 C CA . SER A 1 95 ? -3.284 10.227 9.116 1.00 95.56 95 SER A CA 1
ATOM 728 C C . SER A 1 95 ? -3.438 8.785 9.630 1.00 95.56 95 SER A C 1
ATOM 730 O O . SER A 1 95 ? -3.899 8.554 10.750 1.00 95.56 95 SER A O 1
ATOM 732 N N . ALA A 1 96 ? -3.099 7.804 8.787 1.00 97.19 96 ALA A N 1
ATOM 733 C CA . ALA A 1 96 ? -3.256 6.395 9.108 1.00 97.19 96 ALA A CA 1
ATOM 734 C C . ALA A 1 96 ? -2.347 5.994 10.277 1.00 97.19 96 ALA A C 1
ATOM 736 O O . ALA A 1 96 ? -1.212 6.443 10.385 1.00 97.19 96 ALA A O 1
ATOM 737 N N . GLN A 1 97 ? -2.852 5.116 11.138 1.00 97.88 97 GLN A N 1
ATOM 738 C CA . GLN A 1 97 ? -2.111 4.497 12.237 1.00 97.88 97 GLN A CA 1
ATOM 739 C C . GLN A 1 97 ? -1.280 3.294 11.761 1.00 97.88 97 GLN A C 1
ATOM 741 O O . GLN A 1 97 ? -0.292 2.927 12.403 1.00 97.88 97 GLN A O 1
ATOM 746 N N . ALA A 1 98 ? -1.694 2.670 10.653 1.00 98.25 98 ALA A N 1
ATOM 747 C CA . ALA A 1 98 ? -1.022 1.542 10.029 1.00 98.25 98 ALA A CA 1
ATOM 748 C C . ALA A 1 98 ? -0.918 1.710 8.505 1.00 98.25 98 ALA A C 1
ATOM 750 O O . ALA A 1 98 ? -1.809 2.266 7.861 1.00 98.25 98 ALA A O 1
ATOM 751 N N . SER A 1 99 ? 0.151 1.174 7.922 1.00 98.19 99 SER A N 1
ATOM 752 C CA . SER A 1 99 ? 0.352 1.099 6.474 1.00 98.19 99 SER A CA 1
ATOM 753 C C . SER A 1 99 ? 0.668 -0.321 6.039 1.00 98.19 99 SER A C 1
ATOM 755 O O . SER A 1 99 ? 1.554 -0.970 6.603 1.00 98.19 99 SER A O 1
ATOM 757 N N . VAL A 1 100 ? 0.001 -0.765 4.976 1.0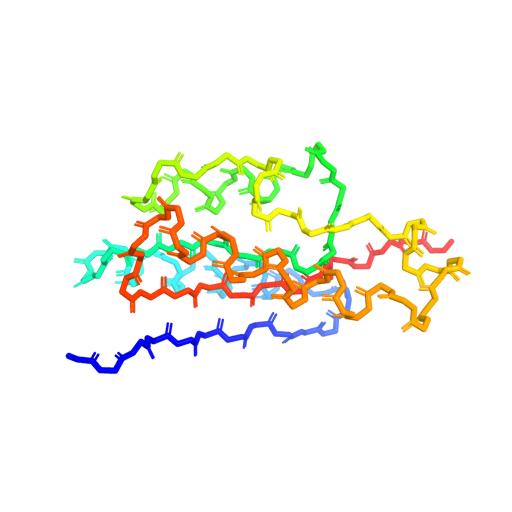0 98.31 100 VAL A N 1
ATOM 758 C CA . VAL A 1 100 ? 0.334 -2.003 4.264 1.00 98.31 100 VAL A CA 1
ATOM 759 C C . VAL A 1 100 ? 1.031 -1.647 2.956 1.00 98.31 100 VAL A C 1
ATOM 761 O O . VAL A 1 100 ? 0.425 -1.074 2.051 1.00 98.31 100 VAL A O 1
ATOM 764 N N . ILE A 1 101 ? 2.318 -1.975 2.867 1.00 97.81 101 ILE A N 1
ATOM 765 C CA . ILE A 1 101 ? 3.177 -1.690 1.718 1.00 97.81 101 ILE A CA 1
ATOM 766 C C . ILE A 1 101 ? 3.322 -2.969 0.894 1.00 97.81 101 ILE A C 1
ATOM 768 O O . ILE A 1 101 ? 3.849 -3.958 1.399 1.00 97.81 101 ILE A O 1
ATOM 772 N N . VAL A 1 102 ? 2.885 -2.966 -0.369 1.00 94.69 102 VAL A N 1
ATOM 773 C CA . VAL A 1 102 ? 2.868 -4.185 -1.203 1.00 94.69 102 VAL A CA 1
ATOM 774 C C . VAL A 1 102 ? 3.630 -3.983 -2.510 1.00 94.69 102 VAL A C 1
ATOM 776 O O . VAL A 1 102 ? 3.291 -3.093 -3.293 1.00 94.69 102 VAL A O 1
ATOM 779 N N . SER A 1 103 ? 4.623 -4.835 -2.782 1.00 89.06 103 SER A N 1
ATOM 780 C CA . SER A 1 103 ? 5.389 -4.840 -4.044 1.00 89.06 103 SER A CA 1
ATOM 781 C C . SER A 1 103 ? 4.533 -5.200 -5.268 1.00 89.06 103 SER A C 1
ATOM 783 O O . SER A 1 103 ? 3.527 -5.894 -5.132 1.00 89.06 103 SER A O 1
ATOM 785 N N . SER A 1 104 ? 4.928 -4.767 -6.469 1.00 82.19 104 SER A N 1
ATOM 786 C CA . SER A 1 104 ? 4.252 -5.082 -7.747 1.00 82.19 104 SER A CA 1
ATOM 787 C C . SER A 1 104 ? 4.261 -6.575 -8.072 1.00 82.19 104 SER A C 1
ATOM 789 O O . SER A 1 104 ? 5.187 -7.278 -7.679 1.00 82.19 104 SER A O 1
ATOM 791 N N . ASP A 1 105 ? 3.241 -7.087 -8.768 1.00 72.50 105 ASP A N 1
ATOM 792 C CA . ASP A 1 105 ? 3.289 -8.432 -9.376 1.00 72.50 105 ASP A CA 1
ATOM 793 C C . ASP A 1 105 ? 4.344 -8.475 -10.494 1.00 72.50 105 ASP A C 1
ATOM 795 O O . ASP A 1 105 ? 4.723 -7.413 -11.006 1.00 72.50 105 ASP A O 1
ATOM 799 N N . ALA A 1 106 ? 4.790 -9.681 -10.881 1.00 63.22 106 ALA A N 1
ATOM 800 C CA . ALA A 1 106 ? 5.552 -9.838 -12.119 1.00 63.22 106 ALA A CA 1
ATOM 801 C C . ALA A 1 106 ? 4.786 -9.163 -13.248 1.00 63.22 106 ALA A C 1
ATOM 803 O O . ALA A 1 106 ? 3.599 -9.425 -13.452 1.00 63.22 106 ALA A O 1
ATOM 804 N N . SER A 1 107 ? 5.469 -8.336 -14.027 1.00 54.94 107 SER A N 1
ATOM 805 C CA . SER A 1 107 ? 5.046 -8.158 -15.409 1.00 54.94 107 SER A CA 1
ATOM 806 C C . SER A 1 107 ? 5.756 -9.248 -16.205 1.00 54.94 107 SER A C 1
ATOM 808 O O . SER A 1 107 ? 6.988 -9.262 -16.160 1.00 54.94 107 SER A O 1
ATOM 810 N N . PRO A 1 108 ? 5.044 -10.159 -16.894 1.00 46.25 108 PRO A N 1
ATOM 811 C CA . PRO A 1 108 ? 5.711 -11.065 -17.817 1.00 46.25 108 PRO A CA 1
ATOM 812 C C . PRO A 1 108 ? 6.511 -10.225 -18.820 1.00 46.25 108 PRO A C 1
ATOM 814 O O . PRO A 1 108 ? 6.001 -9.230 -19.344 1.00 46.25 108 PRO A O 1
ATOM 817 N N . ILE A 1 109 ? 7.785 -10.588 -18.981 1.00 46.22 109 ILE A N 1
ATOM 818 C CA . ILE A 1 109 ? 8.689 -10.048 -20.004 1.00 46.22 109 ILE A CA 1
ATOM 819 C C . ILE A 1 109 ? 8.184 -10.480 -21.379 1.00 46.22 109 ILE A C 1
ATOM 821 O O . ILE A 1 109 ? 7.827 -11.673 -21.513 1.00 46.22 109 ILE A O 1
#

Sequence (109 aa):
MSHINVTIIGNEDMYGRNAVALGITHILSNNYTTTIFRPCAQTNDTFTKQLLGIANTSAKVEQVIATTPEIVRTNKDTVRGDIVARYNEVLQSTSAQASVIVSSDASPI

Radius of gyration: 13.26 Å; chains: 1; bounding box: 30×29×40 Å

Foldseek 3Di:
DAAAEDEQDDDQPDPVSLVVLLVVLQVCQVPWQEDEAELEDDLPDPSLVSSVVNHPFPDDSVLRYQYYPVCCVVPVPCSVVSSVVSVVVRCVVGVISYYYYYYYHDDDD

pLDDT: mean 90.31, std 11.68, range [46.22, 98.56]